Protein AF-A0A2V8NB95-F1 (afdb_monomer)

Radius of gyration: 18.21 Å; Cα contacts (8 Å, |Δi|>4): 54; chains: 1; bounding box: 39×40×44 Å

Secondary structure (DSSP, 8-state):
--HHHHHHHHHHHHHHHHHHHHHH-TTTTSHHHHHHHHHHHHHHHHHHHHHHHHHHTT----HHHHHHHHHHHHHHHHHHTT--HHHHHHHHHHHHHHH-

Solvent-accessible surface area (backbone atoms only — not comparable to full-atom values): 5546 Å² total; per-residue (Å²): 128,62,71,71,57,65,71,47,42,64,60,54,50,50,54,52,49,52,54,52,45,45,74,76,35,80,61,54,78,31,71,69,44,47,51,51,52,50,53,58,49,46,57,54,48,57,52,49,57,56,50,47,58,42,44,74,73,73,42,84,77,62,61,62,60,55,42,52,50,50,20,51,50,46,15,50,51,36,38,72,73,70,42,55,68,68,54,11,53,50,43,16,51,51,50,35,64,74,77,101

Sequence (100 aa):
MSDWIKRFLPFVSLIALCVLIAALEPKFLSPGNLASVARQTAVITIIAMGMTIVMVSGGIDLSVGSMMALAGVTGAFAMASGAPVIVGIVASIAAGAACG

Structure (mmCIF, N/CA/C/O backbone):
data_AF-A0A2V8NB95-F1
#
_entry.id   AF-A0A2V8NB95-F1
#
loop_
_atom_site.group_PDB
_atom_site.id
_atom_site.type_symbol
_atom_site.label_atom_id
_atom_site.label_alt_id
_atom_site.label_comp_id
_atom_site.label_asym_id
_atom_site.label_entity_id
_atom_site.label_seq_id
_atom_site.pdbx_PDB_ins_code
_atom_site.Cartn_x
_atom_site.Cartn_y
_atom_site.Cartn_z
_atom_site.occupancy
_atom_site.B_iso_or_equiv
_atom_site.auth_seq_id
_atom_site.auth_comp_id
_atom_site.auth_asym_id
_atom_site.auth_atom_id
_atom_site.pdbx_PDB_model_num
ATOM 1 N N . MET A 1 1 ? 7.685 -27.942 -17.904 1.00 67.00 1 MET A N 1
ATOM 2 C CA . MET A 1 1 ? 6.556 -26.996 -18.058 1.00 67.00 1 MET A CA 1
ATOM 3 C C . MET A 1 1 ? 6.934 -25.990 -19.130 1.00 67.00 1 MET A C 1
ATOM 5 O O . MET A 1 1 ? 7.990 -25.387 -18.985 1.00 67.00 1 MET A O 1
ATOM 9 N N . SER A 1 2 ? 6.145 -25.882 -20.205 1.00 82.94 2 SER A N 1
ATOM 10 C CA . SER A 1 2 ? 6.386 -24.927 -21.301 1.00 82.94 2 SER A CA 1
ATOM 11 C C . SER A 1 2 ? 6.570 -23.510 -20.739 1.00 82.94 2 SER A C 1
ATOM 13 O O . SER A 1 2 ? 5.807 -23.103 -19.861 1.00 82.94 2 SER A O 1
ATOM 15 N N . ASP A 1 3 ? 7.578 -22.766 -21.202 1.00 81.62 3 ASP A N 1
ATOM 16 C CA . ASP A 1 3 ? 7.880 -21.410 -20.709 1.00 81.62 3 ASP A CA 1
ATOM 17 C C . ASP A 1 3 ? 6.712 -20.434 -20.899 1.00 81.62 3 ASP A C 1
ATOM 19 O O . ASP A 1 3 ? 6.538 -19.496 -20.121 1.00 81.62 3 ASP A O 1
ATOM 23 N N . TRP A 1 4 ? 5.838 -20.722 -21.863 1.00 82.44 4 TRP A N 1
ATOM 24 C CA . TRP A 1 4 ? 4.591 -19.999 -22.072 1.00 82.44 4 TRP A CA 1
ATOM 25 C C . TRP A 1 4 ? 3.652 -20.113 -20.860 1.00 82.44 4 TRP A C 1
ATOM 27 O O . TRP A 1 4 ? 3.115 -19.113 -20.394 1.00 82.44 4 TRP A O 1
ATOM 37 N N . ILE A 1 5 ? 3.538 -21.303 -20.261 1.00 83.44 5 ILE A N 1
ATOM 38 C CA . ILE A 1 5 ? 2.690 -21.553 -19.083 1.00 83.44 5 ILE A CA 1
ATOM 39 C C . ILE A 1 5 ? 3.225 -20.807 -17.854 1.00 83.44 5 ILE A C 1
ATOM 41 O O . ILE A 1 5 ? 2.451 -20.209 -17.111 1.00 83.44 5 ILE A O 1
ATOM 45 N N . LYS A 1 6 ? 4.550 -20.784 -17.656 1.00 86.69 6 LYS A N 1
ATOM 46 C CA . LYS A 1 6 ? 5.180 -20.070 -16.528 1.00 86.69 6 LYS A CA 1
ATOM 47 C C . LYS A 1 6 ? 4.887 -18.567 -16.556 1.00 86.69 6 LYS A C 1
ATOM 49 O O . LYS A 1 6 ? 4.762 -17.953 -15.504 1.00 86.69 6 LYS A O 1
ATOM 54 N N . ARG A 1 7 ? 4.749 -17.984 -17.752 1.00 89.31 7 ARG A N 1
ATOM 55 C CA . ARG A 1 7 ? 4.483 -16.552 -17.940 1.00 89.31 7 ARG A CA 1
ATOM 56 C C . ARG A 1 7 ? 3.051 -16.160 -17.568 1.00 89.31 7 ARG A C 1
ATOM 58 O O . ARG A 1 7 ? 2.839 -15.072 -17.044 1.00 89.31 7 ARG A O 1
ATOM 65 N N . PHE A 1 8 ? 2.086 -17.051 -17.799 1.00 92.12 8 PHE A N 1
ATOM 66 C CA . PHE A 1 8 ? 0.681 -16.834 -17.435 1.00 92.12 8 PHE A CA 1
ATOM 67 C C . PHE A 1 8 ? 0.318 -17.347 -16.038 1.00 92.12 8 PHE A C 1
ATOM 69 O O . PHE A 1 8 ? -0.733 -16.979 -15.516 1.00 92.12 8 PHE A O 1
ATOM 76 N N . LEU A 1 9 ? 1.193 -18.140 -15.411 1.00 93.19 9 LEU A N 1
ATOM 77 C CA . LEU A 1 9 ? 0.985 -18.723 -14.085 1.00 93.19 9 LEU A CA 1
ATOM 78 C C . LEU A 1 9 ? 0.490 -17.710 -13.035 1.00 93.19 9 LEU A C 1
ATOM 80 O O . LEU A 1 9 ? -0.500 -18.028 -12.381 1.00 93.19 9 LEU A O 1
ATOM 84 N N . PRO A 1 10 ? 1.078 -16.498 -12.900 1.00 94.06 10 PRO A N 1
ATOM 85 C CA . PRO A 1 10 ? 0.644 -15.527 -11.893 1.00 94.06 10 PRO A CA 1
ATOM 86 C C . PRO A 1 10 ? -0.800 -15.057 -12.103 1.00 94.06 10 PRO A C 1
ATOM 88 O O . PRO A 1 10 ? -1.570 -14.944 -11.150 1.00 94.06 10 PRO A O 1
ATOM 91 N N . PHE A 1 11 ? -1.191 -14.829 -13.359 1.00 93.50 11 PHE A N 1
ATOM 92 C CA . PHE A 1 11 ? -2.541 -14.389 -13.708 1.00 93.50 11 PHE A CA 1
ATOM 93 C C . PHE A 1 11 ? -3.564 -15.496 -13.467 1.00 93.50 11 PHE A C 1
ATOM 95 O O . PHE A 1 11 ? -4.610 -15.252 -12.871 1.00 93.50 11 PHE A O 1
ATOM 102 N N . VAL A 1 12 ? -3.242 -16.726 -13.877 1.00 94.44 12 VAL A N 1
ATOM 103 C CA . VAL A 1 12 ? -4.110 -17.888 -13.648 1.00 94.44 12 VAL A CA 1
ATOM 104 C C . VAL A 1 12 ? -4.263 -18.149 -12.150 1.00 94.44 12 VAL A C 1
ATOM 106 O O . VAL A 1 12 ? -5.383 -18.354 -11.685 1.00 94.44 12 VAL A O 1
ATOM 109 N N . SER A 1 13 ? -3.175 -18.075 -11.374 1.00 94.44 13 SER A N 1
ATOM 110 C CA . SER A 1 13 ? -3.238 -18.228 -9.917 1.00 94.44 13 SER A CA 1
ATOM 111 C C . SER A 1 13 ? -4.054 -17.128 -9.247 1.00 94.44 13 SER A C 1
ATOM 113 O O . SER A 1 13 ? -4.819 -17.424 -8.335 1.00 94.44 13 SER A O 1
ATOM 115 N N . LEU A 1 14 ? -3.944 -15.879 -9.714 1.00 94.00 14 LEU A N 1
ATOM 116 C CA . LEU A 1 14 ? -4.725 -14.762 -9.184 1.00 94.00 14 LEU A CA 1
ATOM 117 C C . LEU A 1 14 ? -6.221 -14.977 -9.430 1.00 94.00 14 LEU A C 1
ATOM 119 O O . LEU A 1 14 ? -7.014 -14.856 -8.503 1.00 94.00 14 LEU A O 1
ATOM 123 N N . ILE A 1 15 ? -6.607 -15.333 -10.659 1.00 95.69 15 ILE A N 1
ATOM 124 C CA . ILE A 1 15 ? -8.012 -15.588 -11.005 1.00 95.69 15 ILE A CA 1
ATOM 125 C C . ILE A 1 15 ? -8.556 -16.757 -10.180 1.00 95.69 15 ILE A C 1
ATOM 127 O O . ILE A 1 15 ? -9.631 -16.639 -9.595 1.00 95.69 15 ILE A O 1
ATOM 131 N N . ALA A 1 16 ? -7.807 -17.859 -10.084 1.00 96.50 16 ALA A N 1
ATOM 132 C CA . ALA A 1 16 ? -8.202 -19.015 -9.285 1.00 96.50 16 ALA A CA 1
ATOM 133 C C . ALA A 1 16 ? -8.390 -18.651 -7.803 1.00 96.50 16 ALA A C 1
ATOM 135 O O . ALA A 1 16 ? -9.393 -19.032 -7.202 1.00 96.50 16 ALA A O 1
ATOM 136 N N . LEU A 1 17 ? -7.469 -17.866 -7.233 1.00 95.56 17 LEU A N 1
ATOM 137 C CA . LEU A 1 17 ? -7.563 -17.375 -5.860 1.00 95.56 17 LEU A CA 1
ATOM 138 C C . LEU A 1 17 ? -8.793 -16.478 -5.667 1.00 95.56 17 LEU A C 1
ATOM 140 O O . LEU A 1 17 ? -9.538 -16.669 -4.713 1.00 95.56 17 LEU A O 1
ATOM 144 N N . CYS A 1 18 ? -9.046 -15.540 -6.583 1.00 94.31 18 CYS A N 1
ATOM 145 C CA . CYS A 1 18 ? -10.218 -14.669 -6.526 1.00 94.31 18 CYS A CA 1
ATOM 146 C C . CYS A 1 18 ? -11.528 -15.464 -6.565 1.00 94.31 18 CYS A C 1
ATOM 148 O O . CYS A 1 18 ? -12.428 -15.175 -5.783 1.00 94.31 18 CYS A O 1
ATOM 150 N N . VAL A 1 19 ? -11.635 -16.472 -7.438 1.00 96.19 19 VAL A N 1
ATOM 151 C CA . VAL A 1 19 ? -12.823 -17.340 -7.525 1.00 96.19 19 VAL A CA 1
ATOM 152 C C . VAL A 1 19 ? -13.002 -18.144 -6.239 1.00 96.19 19 VAL A C 1
ATOM 154 O O . VAL A 1 19 ? -14.107 -18.203 -5.704 1.00 96.19 19 VAL A O 1
ATOM 157 N N . LEU A 1 20 ? -11.920 -18.724 -5.715 1.00 97.31 20 LEU A N 1
ATOM 158 C CA . LEU A 1 20 ? -11.948 -19.493 -4.475 1.00 97.31 20 LEU A CA 1
ATOM 159 C C . LEU A 1 20 ? -12.403 -18.630 -3.291 1.00 97.31 20 LEU A C 1
ATOM 161 O O . LEU A 1 20 ? -13.311 -19.019 -2.562 1.00 97.31 20 LEU A O 1
ATOM 165 N N . ILE A 1 21 ? -11.809 -17.448 -3.110 1.00 95.25 21 ILE A N 1
ATOM 166 C CA . ILE A 1 21 ? -12.161 -16.554 -2.001 1.00 95.25 21 ILE A CA 1
ATOM 167 C C . ILE A 1 21 ? -13.580 -16.006 -2.180 1.00 95.25 21 ILE A C 1
ATOM 169 O O . ILE A 1 21 ? -14.316 -15.945 -1.204 1.00 95.25 21 ILE A O 1
ATOM 173 N N . ALA A 1 22 ? -14.007 -15.679 -3.403 1.00 94.44 22 ALA A N 1
ATOM 174 C CA . ALA A 1 22 ? -15.385 -15.261 -3.666 1.00 94.44 22 ALA A CA 1
ATOM 175 C C . ALA A 1 22 ? -16.415 -16.347 -3.310 1.00 94.44 22 ALA A C 1
ATOM 177 O O . ALA A 1 22 ? -17.516 -16.018 -2.877 1.00 94.44 22 ALA A O 1
ATOM 178 N N . ALA A 1 23 ? -16.064 -17.627 -3.477 1.00 95.75 23 ALA A N 1
ATOM 179 C CA . ALA A 1 23 ? -16.921 -18.746 -3.094 1.00 95.75 23 ALA A CA 1
ATOM 180 C C . ALA A 1 23 ? -16.946 -18.991 -1.574 1.00 95.75 23 ALA A C 1
ATOM 182 O O . ALA A 1 23 ? -17.972 -19.407 -1.042 1.00 95.75 23 ALA A O 1
ATOM 183 N N . LEU A 1 24 ? -15.829 -18.748 -0.879 1.00 96.62 24 LEU A N 1
ATOM 184 C CA . LEU A 1 24 ? -15.699 -18.979 0.564 1.00 96.62 24 LEU A CA 1
ATOM 185 C C . LEU A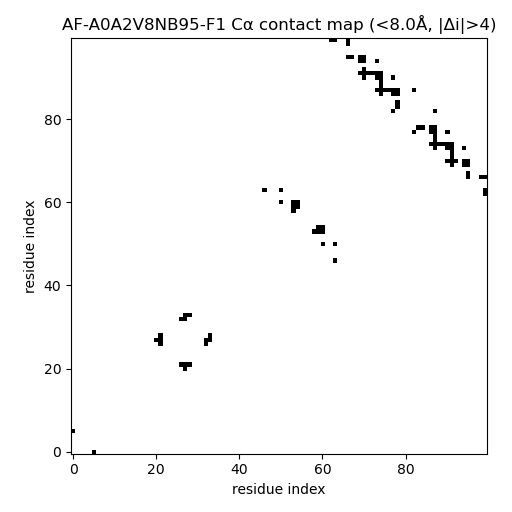 1 24 ? -16.184 -17.796 1.415 1.00 96.62 24 LEU A C 1
ATOM 187 O O . LEU A 1 24 ? -16.719 -18.010 2.499 1.00 96.62 24 LEU A O 1
ATOM 191 N N . GLU A 1 25 ? -16.006 -16.562 0.939 1.00 95.62 25 GLU A N 1
ATOM 192 C CA . GLU A 1 25 ? -16.322 -15.331 1.664 1.00 95.62 25 GLU A CA 1
ATOM 193 C C . GLU A 1 25 ? -17.284 -14.448 0.846 1.00 95.62 25 GLU A C 1
ATOM 195 O O . GLU A 1 25 ? -16.855 -13.721 -0.057 1.00 95.62 25 GLU A O 1
ATOM 200 N N . PRO A 1 26 ? -18.588 -14.432 1.181 1.00 88.06 26 PRO A N 1
ATOM 201 C CA . PRO A 1 26 ? -19.596 -13.660 0.453 1.00 88.06 26 PRO A CA 1
ATOM 202 C C . PRO A 1 26 ? -19.313 -12.152 0.410 1.00 88.06 26 PRO A C 1
ATOM 204 O O . PRO A 1 26 ? -19.742 -11.463 -0.516 1.00 88.06 26 PRO A O 1
ATOM 207 N N . LYS A 1 27 ? -18.587 -11.609 1.400 1.00 93.00 27 LYS A N 1
ATOM 208 C CA . LYS A 1 27 ? -18.240 -10.179 1.449 1.00 93.00 27 LYS A CA 1
ATOM 209 C C . LYS A 1 27 ? -17.033 -9.822 0.587 1.00 93.00 27 LYS A C 1
ATOM 211 O O . LYS A 1 27 ? -16.764 -8.629 0.415 1.00 93.00 27 LYS A O 1
ATOM 216 N N . PHE A 1 28 ? -16.330 -10.801 0.019 1.00 93.00 28 PHE A N 1
ATOM 217 C CA . PHE A 1 28 ? -15.151 -10.561 -0.809 1.00 93.00 28 PHE A CA 1
ATOM 218 C C . PHE A 1 28 ? -15.474 -9.665 -2.009 1.00 93.00 28 PHE A C 1
ATOM 220 O O . PHE A 1 28 ? -14.751 -8.706 -2.275 1.00 93.00 28 PHE A O 1
ATOM 227 N N . LEU A 1 29 ? -16.604 -9.914 -2.679 1.00 92.81 29 LEU A N 1
ATOM 228 C CA . LEU A 1 29 ? -17.051 -9.107 -3.818 1.00 92.81 29 LEU A CA 1
ATOM 229 C C . LEU A 1 29 ? -17.913 -7.895 -3.424 1.00 92.81 29 LEU A C 1
ATOM 231 O O . LEU A 1 29 ? -18.531 -7.261 -4.280 1.00 92.81 29 LEU A O 1
ATOM 235 N N . SER A 1 30 ? -17.974 -7.545 -2.136 1.00 95.69 30 SER A N 1
ATOM 236 C CA . SER A 1 30 ? -18.719 -6.362 -1.706 1.00 95.69 30 SER A CA 1
ATOM 237 C C . SER A 1 30 ? -18.058 -5.074 -2.225 1.00 95.69 30 SER A C 1
ATOM 239 O O . SER A 1 30 ? -16.827 -4.976 -2.217 1.00 95.69 30 SER A O 1
ATOM 241 N N . PRO A 1 31 ? -18.834 -4.036 -2.600 1.00 93.88 31 PRO A N 1
ATOM 242 C CA . PRO A 1 31 ? -18.274 -2.759 -3.051 1.00 93.88 31 PRO A CA 1
ATOM 243 C C . PRO A 1 31 ? -17.298 -2.141 -2.042 1.00 93.88 31 PRO A C 1
ATOM 245 O O . PRO A 1 31 ? -16.305 -1.534 -2.432 1.00 93.88 31 PRO A O 1
ATOM 248 N N . GLY A 1 32 ? -17.547 -2.334 -0.741 1.00 95.69 32 GLY A N 1
ATOM 249 C CA . GLY A 1 32 ? -16.655 -1.883 0.326 1.00 95.69 32 GLY A CA 1
ATOM 250 C C . GLY A 1 32 ? -15.297 -2.584 0.298 1.00 95.69 32 GLY A C 1
ATOM 251 O O . GLY A 1 32 ? -14.269 -1.912 0.390 1.00 95.69 32 GLY A O 1
ATOM 252 N N . ASN A 1 33 ? -15.278 -3.910 0.122 1.00 94.62 33 ASN A N 1
ATOM 253 C CA . ASN A 1 33 ? -14.032 -4.664 0.013 1.00 94.62 33 ASN A CA 1
ATOM 254 C C . ASN A 1 33 ? -13.288 -4.336 -1.287 1.00 94.62 33 ASN A C 1
ATOM 256 O O . ASN A 1 33 ? -12.102 -4.022 -1.233 1.00 94.62 33 ASN A O 1
ATOM 260 N N . LEU A 1 34 ? -13.983 -4.301 -2.433 1.00 94.25 34 LEU A N 1
ATOM 261 C CA . LEU A 1 34 ? -13.372 -3.903 -3.707 1.00 94.25 34 LEU A CA 1
ATOM 262 C C . LEU A 1 34 ? -12.762 -2.503 -3.629 1.00 94.25 34 LEU A C 1
ATOM 264 O O . LEU A 1 34 ? -11.640 -2.302 -4.083 1.00 94.25 34 LEU A O 1
ATOM 268 N N . ALA A 1 35 ? -13.466 -1.539 -3.032 1.00 96.19 35 ALA A N 1
ATOM 269 C CA . ALA A 1 35 ? -12.952 -0.185 -2.876 1.00 96.19 35 ALA A CA 1
ATOM 270 C C . ALA A 1 35 ? -11.732 -0.137 -1.942 1.00 96.19 35 ALA A C 1
ATOM 272 O O . ALA A 1 35 ? -10.798 0.621 -2.197 1.00 96.19 35 ALA A O 1
ATOM 273 N N . SER A 1 36 ? -11.710 -0.940 -0.874 1.00 94.56 36 SER A N 1
ATOM 274 C CA . SER A 1 36 ? -10.548 -1.049 0.017 1.00 94.56 36 SER A CA 1
ATOM 275 C C . SER A 1 36 ? -9.337 -1.655 -0.687 1.00 94.56 36 SER A C 1
ATOM 277 O O . SER A 1 36 ? -8.257 -1.073 -0.617 1.00 94.56 36 SER A O 1
ATOM 279 N N . VAL A 1 37 ? -9.526 -2.752 -1.427 1.00 94.25 37 VAL A N 1
ATOM 280 C CA . VAL A 1 37 ? -8.472 -3.371 -2.243 1.00 94.25 37 VAL A CA 1
ATOM 281 C C . VAL A 1 37 ? -7.968 -2.381 -3.291 1.00 94.25 37 VAL A C 1
ATOM 283 O O . VAL A 1 37 ? -6.770 -2.139 -3.368 1.00 94.25 37 VAL A O 1
ATOM 286 N N . ALA A 1 38 ? -8.866 -1.728 -4.033 1.00 93.94 38 ALA A N 1
ATOM 287 C CA . ALA A 1 38 ? -8.498 -0.743 -5.046 1.00 93.94 38 ALA A CA 1
ATOM 288 C C . ALA A 1 38 ? -7.696 0.427 -4.459 1.00 93.94 38 ALA A C 1
ATOM 290 O O . ALA A 1 38 ? -6.687 0.817 -5.038 1.00 93.94 38 ALA A O 1
ATOM 291 N N . ARG A 1 39 ? -8.089 0.961 -3.291 1.00 94.62 39 ARG A N 1
ATOM 292 C CA . ARG A 1 39 ? -7.317 2.007 -2.596 1.00 94.62 39 ARG A CA 1
ATOM 293 C C . ARG A 1 39 ? -5.930 1.515 -2.187 1.00 94.62 39 ARG A C 1
ATOM 295 O O . ARG A 1 39 ? -4.956 2.230 -2.396 1.00 94.62 39 ARG A O 1
ATOM 302 N N . GLN A 1 40 ? -5.828 0.306 -1.637 1.00 91.12 40 GLN A N 1
ATOM 303 C CA . GLN A 1 40 ? -4.546 -0.262 -1.218 1.00 91.12 40 GLN A CA 1
ATOM 304 C C . GLN A 1 40 ? -3.618 -0.510 -2.418 1.00 91.12 40 GLN A C 1
ATOM 306 O O . GLN A 1 40 ? -2.437 -0.168 -2.373 1.00 91.12 40 GLN A O 1
ATOM 311 N N . THR A 1 41 ? -4.161 -1.024 -3.523 1.00 93.12 41 THR A N 1
ATOM 312 C CA . THR A 1 41 ? -3.426 -1.212 -4.778 1.00 93.12 41 THR A CA 1
ATOM 313 C C . THR A 1 41 ? -3.043 0.118 -5.423 1.00 93.12 41 THR A C 1
ATOM 315 O O . THR A 1 41 ? -1.942 0.224 -5.961 1.00 93.12 41 THR A O 1
ATOM 318 N N . ALA A 1 42 ? -3.892 1.148 -5.352 1.00 94.38 42 ALA A N 1
ATOM 319 C CA . ALA A 1 42 ? -3.602 2.465 -5.918 1.00 94.38 42 ALA A CA 1
ATOM 320 C C . ALA A 1 42 ? -2.331 3.076 -5.314 1.00 94.38 42 ALA A C 1
ATOM 322 O O . ALA A 1 42 ? -1.487 3.563 -6.062 1.00 94.38 42 ALA A O 1
ATOM 323 N N . VAL A 1 43 ? -2.145 2.973 -3.992 1.00 90.12 43 VAL A N 1
ATOM 324 C CA . VAL A 1 43 ? -0.932 3.458 -3.310 1.00 90.12 43 VAL A CA 1
ATOM 325 C C . VAL A 1 43 ? 0.323 2.792 -3.883 1.00 90.12 43 VAL A C 1
ATOM 327 O O . VAL A 1 43 ? 1.240 3.482 -4.318 1.00 90.12 43 VAL A O 1
ATOM 330 N N . ILE A 1 44 ? 0.344 1.457 -3.961 1.00 90.50 44 ILE A N 1
ATOM 331 C CA . ILE A 1 44 ? 1.493 0.705 -4.496 1.00 90.50 44 ILE A CA 1
ATOM 332 C C . ILE A 1 44 ? 1.706 1.006 -5.986 1.00 90.50 44 ILE A C 1
ATOM 334 O O . ILE A 1 44 ? 2.842 1.106 -6.440 1.00 90.50 44 ILE A O 1
ATOM 338 N N . THR A 1 45 ? 0.629 1.190 -6.751 1.00 91.38 45 THR A N 1
ATOM 339 C CA . THR A 1 45 ? 0.702 1.475 -8.192 1.00 91.38 45 THR A CA 1
ATOM 340 C C . THR A 1 45 ? 1.318 2.847 -8.457 1.00 91.38 45 THR A C 1
ATOM 342 O O . THR A 1 45 ? 2.197 2.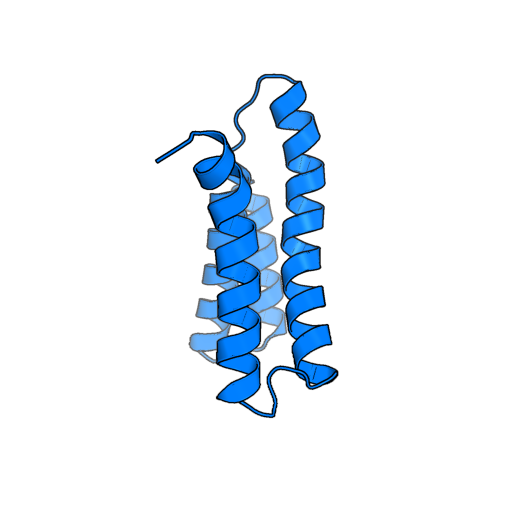954 -9.306 1.00 91.38 45 THR A O 1
ATOM 345 N N . ILE A 1 46 ? 0.923 3.881 -7.706 1.00 92.44 46 ILE A N 1
ATOM 346 C CA . ILE A 1 46 ? 1.508 5.229 -7.814 1.00 92.44 46 ILE A CA 1
ATOM 347 C C . ILE A 1 46 ? 3.015 5.178 -7.535 1.00 92.44 46 ILE A C 1
ATOM 349 O O . ILE A 1 46 ? 3.809 5.730 -8.296 1.00 92.44 46 ILE A O 1
ATOM 353 N N . ILE A 1 47 ? 3.415 4.456 -6.485 1.00 89.50 47 ILE A N 1
ATOM 354 C CA . ILE A 1 47 ? 4.825 4.250 -6.141 1.00 89.50 47 ILE A CA 1
ATOM 355 C C . ILE A 1 47 ? 5.558 3.516 -7.277 1.00 89.50 47 ILE A C 1
ATOM 357 O O . ILE A 1 47 ? 6.621 3.951 -7.71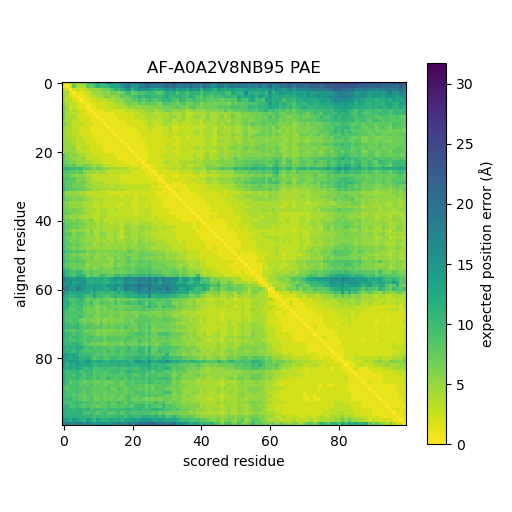8 1.00 89.50 47 ILE A O 1
ATOM 361 N N . ALA A 1 48 ? 4.975 2.437 -7.807 1.00 89.69 48 ALA A N 1
ATOM 362 C CA . ALA A 1 48 ? 5.549 1.661 -8.905 1.00 89.69 48 ALA A CA 1
ATOM 363 C C . ALA A 1 48 ? 5.720 2.473 -10.198 1.00 89.69 48 ALA A C 1
ATOM 365 O O . ALA A 1 48 ? 6.709 2.287 -10.911 1.00 89.69 48 ALA A O 1
ATOM 366 N N . MET A 1 49 ? 4.810 3.407 -10.491 1.00 91.88 49 MET A N 1
ATOM 367 C CA . MET A 1 49 ? 4.963 4.330 -11.619 1.00 91.88 49 MET A CA 1
ATOM 368 C C . MET A 1 49 ? 6.204 5.218 -11.453 1.00 91.88 49 MET A C 1
ATOM 370 O O . MET A 1 49 ? 6.967 5.365 -12.405 1.00 91.88 49 MET A O 1
ATOM 374 N N . GLY A 1 50 ? 6.461 5.735 -10.246 1.00 89.06 50 GLY A N 1
ATOM 375 C CA . GLY A 1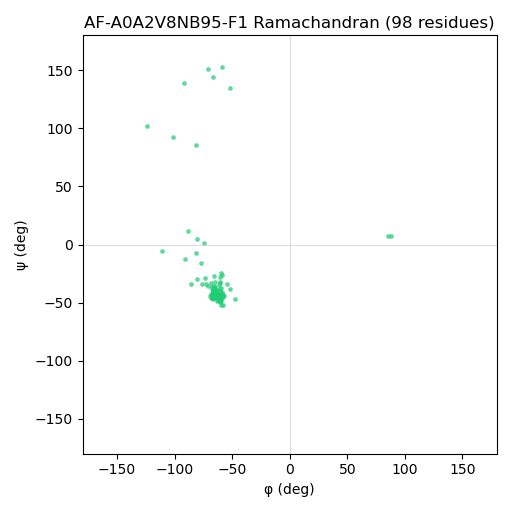 50 ? 7.698 6.462 -9.933 1.00 89.06 50 GLY A CA 1
ATOM 376 C C . GLY A 1 50 ? 8.948 5.589 -10.085 1.00 89.06 50 GLY A C 1
ATOM 377 O O . GLY A 1 50 ? 9.885 5.963 -10.790 1.00 89.06 50 GLY A O 1
ATOM 378 N N . MET A 1 51 ? 8.926 4.375 -9.520 1.00 90.38 51 MET A N 1
ATOM 379 C CA . MET A 1 51 ? 10.036 3.413 -9.633 1.00 90.38 51 MET A CA 1
ATOM 380 C C . MET A 1 51 ? 10.331 3.009 -11.084 1.00 90.38 51 MET A C 1
ATOM 382 O O . MET A 1 51 ? 11.471 2.695 -11.417 1.00 90.38 51 MET A O 1
ATOM 386 N N . THR A 1 52 ? 9.337 3.051 -11.976 1.00 91.12 52 THR A N 1
ATOM 387 C CA . THR A 1 52 ? 9.528 2.738 -13.401 1.00 91.12 52 THR A CA 1
ATOM 388 C C . THR A 1 52 ? 10.527 3.693 -14.059 1.00 91.12 52 THR A C 1
ATOM 390 O O . THR A 1 52 ? 11.383 3.245 -14.817 1.00 91.12 52 THR A O 1
ATOM 393 N N . ILE A 1 53 ? 10.485 4.988 -13.730 1.00 89.88 53 ILE A N 1
ATOM 394 C CA . ILE A 1 53 ? 11.430 5.986 -14.264 1.00 89.88 53 ILE A CA 1
ATOM 395 C C . ILE A 1 53 ? 12.859 5.686 -13.783 1.00 89.88 53 ILE A C 1
ATOM 397 O O . ILE A 1 53 ? 13.814 5.781 -14.559 1.00 89.88 53 ILE A O 1
ATOM 401 N N . VAL A 1 54 ? 13.003 5.256 -12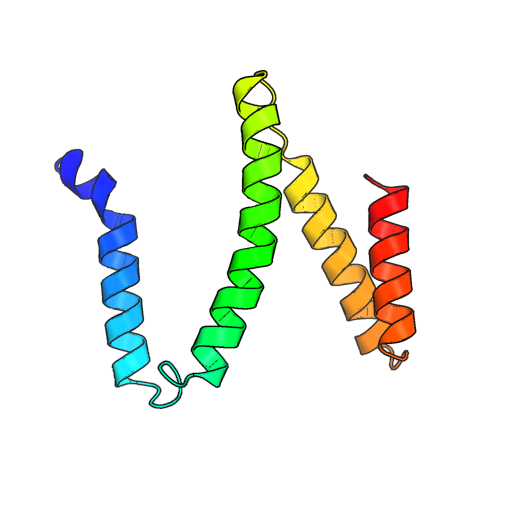.527 1.00 89.00 54 VAL A N 1
ATOM 402 C CA . VAL A 1 54 ? 14.303 4.900 -11.942 1.00 89.00 54 VAL A CA 1
ATOM 403 C C . VAL A 1 54 ? 14.872 3.633 -12.585 1.00 89.00 54 VAL A C 1
ATOM 405 O O . VAL A 1 54 ? 16.041 3.616 -12.972 1.00 89.00 54 VAL A O 1
ATOM 408 N N . MET A 1 55 ? 14.027 2.618 -12.805 1.00 90.50 55 MET A N 1
ATOM 409 C CA . MET A 1 55 ? 14.405 1.388 -13.513 1.00 90.50 55 MET A CA 1
ATOM 410 C C . MET A 1 55 ? 14.860 1.652 -14.947 1.00 90.50 55 MET A C 1
ATOM 412 O O . MET A 1 55 ? 15.873 1.106 -15.379 1.00 90.50 55 MET A O 1
ATOM 416 N N . VAL A 1 56 ? 14.157 2.518 -15.682 1.00 91.50 56 VAL A N 1
ATOM 417 C CA . VAL A 1 56 ? 14.551 2.897 -17.050 1.00 91.50 56 VAL A CA 1
ATOM 418 C C . VAL A 1 56 ? 15.889 3.643 -17.062 1.00 91.50 56 VAL A C 1
ATOM 420 O O . VAL A 1 56 ? 16.674 3.475 -17.991 1.00 91.50 56 VAL A O 1
ATOM 423 N N . SER A 1 57 ? 16.188 4.403 -16.007 1.00 88.69 57 SER A N 1
ATOM 424 C CA . SER A 1 57 ? 17.471 5.099 -15.831 1.00 88.69 57 SER A CA 1
ATOM 425 C C . SER A 1 57 ? 18.633 4.162 -15.449 1.00 88.69 57 SER A C 1
ATOM 427 O O . SER A 1 57 ? 19.753 4.627 -15.251 1.00 88.69 57 SER A O 1
ATOM 429 N N . GLY A 1 58 ? 18.389 2.849 -15.349 1.00 86.00 58 GLY A N 1
ATOM 430 C CA . GLY A 1 58 ? 19.386 1.834 -14.994 1.00 86.00 58 GLY A CA 1
ATOM 431 C C . GLY A 1 58 ? 19.587 1.638 -13.488 1.00 86.00 58 GLY A C 1
ATOM 432 O O . GLY A 1 58 ? 20.483 0.897 -13.088 1.00 86.00 58 GLY A O 1
ATOM 433 N N . GLY A 1 59 ? 18.766 2.276 -12.647 1.00 83.62 59 GLY A N 1
ATOM 434 C CA . GLY A 1 59 ? 18.783 2.091 -11.197 1.00 83.62 59 GLY A CA 1
ATOM 435 C C . GLY A 1 59 ? 17.811 1.001 -10.747 1.00 83.62 59 GLY A C 1
ATOM 436 O O . GLY A 1 59 ? 16.684 0.930 -11.224 1.00 83.62 59 GLY A O 1
ATOM 437 N N . ILE A 1 60 ? 18.209 0.164 -9.788 1.00 80.12 60 ILE A N 1
ATOM 438 C CA . ILE A 1 60 ? 17.286 -0.745 -9.092 1.00 80.12 60 ILE A CA 1
ATOM 439 C C . ILE A 1 60 ? 16.975 -0.108 -7.739 1.00 80.12 60 ILE A C 1
ATOM 441 O O . ILE A 1 60 ? 17.727 -0.273 -6.779 1.00 80.12 60 ILE A O 1
ATOM 445 N N . ASP A 1 61 ? 15.894 0.667 -7.675 1.00 81.94 61 ASP A N 1
ATOM 446 C CA . ASP A 1 61 ? 15.508 1.357 -6.445 1.00 81.94 61 ASP A CA 1
ATOM 447 C C . ASP A 1 61 ? 14.743 0.430 -5.495 1.00 81.94 61 ASP A C 1
ATOM 449 O O . ASP A 1 61 ? 13.515 0.356 -5.485 1.00 81.94 61 ASP A O 1
ATOM 453 N N . LEU A 1 62 ? 15.510 -0.313 -4.698 1.00 80.56 62 LEU A N 1
ATOM 454 C CA . LEU A 1 62 ? 14.993 -1.150 -3.613 1.00 80.56 62 LEU A CA 1
ATOM 455 C C . LEU A 1 62 ? 14.618 -0.330 -2.366 1.00 80.56 62 LEU A C 1
ATOM 457 O O . LEU A 1 62 ? 13.903 -0.840 -1.501 1.00 80.56 62 LEU A O 1
ATOM 461 N N . SER A 1 63 ? 15.082 0.923 -2.266 1.00 86.38 63 SER A N 1
ATOM 462 C CA . SER A 1 63 ? 14.929 1.753 -1.065 1.00 86.38 63 SER A CA 1
ATOM 463 C C . SER A 1 63 ? 13.471 2.154 -0.823 1.00 86.38 63 SER A C 1
ATOM 465 O O . SER A 1 63 ? 13.008 2.169 0.318 1.00 86.38 63 SER A O 1
ATOM 467 N N . VAL A 1 64 ? 12.701 2.354 -1.895 1.00 86.50 64 VAL A N 1
ATOM 468 C CA . VAL A 1 64 ? 11.283 2.740 -1.846 1.00 86.50 64 VAL A CA 1
ATOM 469 C C . VAL A 1 64 ? 10.425 1.708 -1.102 1.00 86.50 64 VAL A C 1
ATOM 471 O O . VAL A 1 64 ? 9.536 2.073 -0.329 1.00 86.50 64 VAL A O 1
ATOM 474 N N . GLY A 1 65 ? 10.724 0.415 -1.265 1.00 86.81 65 GLY A N 1
ATOM 475 C CA . GLY A 1 65 ? 10.040 -0.658 -0.541 1.00 86.81 65 GLY A CA 1
ATOM 476 C C . GLY A 1 65 ? 10.334 -0.635 0.961 1.00 86.81 65 GLY A C 1
ATOM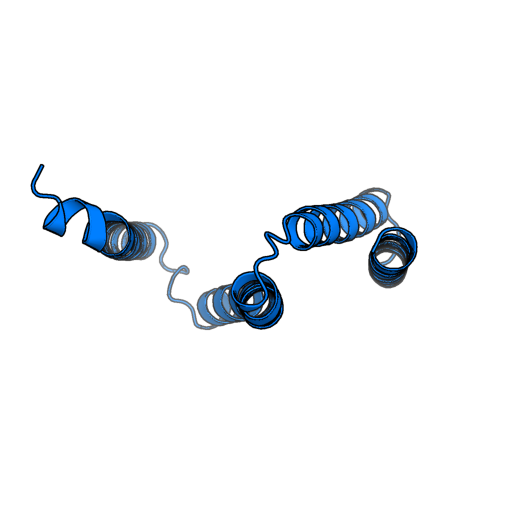 477 O O . GLY A 1 65 ? 9.412 -0.707 1.776 1.00 86.81 65 GLY A O 1
ATOM 478 N N . SER A 1 66 ? 11.608 -0.479 1.342 1.00 89.00 66 SER A N 1
ATOM 479 C CA . SER A 1 66 ? 12.006 -0.366 2.753 1.00 89.00 66 SER A CA 1
ATOM 480 C C . SER A 1 66 ? 11.473 0.903 3.417 1.00 89.00 66 SER A C 1
ATOM 482 O O . SER A 1 66 ? 11.058 0.853 4.572 1.00 89.00 66 SER A O 1
ATOM 484 N N . MET A 1 67 ? 11.409 2.015 2.682 1.00 90.62 67 MET A N 1
ATOM 485 C CA . MET A 1 67 ? 10.870 3.284 3.170 1.00 90.62 67 MET A CA 1
ATOM 486 C C . MET A 1 67 ? 9.364 3.209 3.413 1.00 90.62 67 MET A C 1
ATOM 488 O O . MET A 1 67 ? 8.886 3.641 4.462 1.00 90.62 67 MET A O 1
ATOM 492 N N . MET A 1 68 ? 8.617 2.588 2.494 1.00 90.50 68 MET A N 1
ATOM 493 C CA . MET A 1 68 ? 7.191 2.315 2.685 1.00 90.50 68 MET A CA 1
ATOM 494 C C . MET A 1 68 ? 6.951 1.439 3.923 1.00 90.50 68 MET A C 1
ATOM 496 O O . MET A 1 68 ? 6.055 1.728 4.719 1.00 90.50 68 MET A O 1
ATOM 500 N N . ALA A 1 69 ? 7.759 0.389 4.109 1.00 91.94 69 ALA A N 1
ATOM 501 C CA . ALA A 1 69 ? 7.657 -0.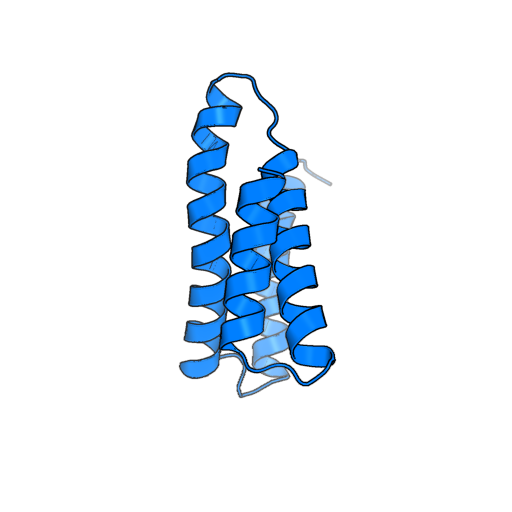486 5.272 1.00 91.94 69 ALA A CA 1
ATOM 502 C C . ALA A 1 69 ? 7.975 0.260 6.579 1.00 91.94 69 ALA A C 1
ATOM 504 O O . ALA A 1 69 ? 7.213 0.149 7.539 1.00 91.94 69 ALA A O 1
ATOM 505 N N . LEU A 1 70 ? 9.048 1.059 6.605 1.00 93.88 70 LEU A N 1
ATOM 506 C CA . LEU A 1 70 ? 9.438 1.855 7.769 1.00 93.88 70 LEU A CA 1
ATOM 507 C C . LEU A 1 70 ? 8.334 2.841 8.162 1.00 93.88 70 LEU A C 1
ATOM 509 O O . LEU A 1 70 ? 7.897 2.832 9.310 1.00 93.88 70 LEU A O 1
ATOM 513 N N . ALA A 1 71 ? 7.837 3.637 7.212 1.00 93.19 71 ALA A N 1
ATOM 514 C CA . ALA A 1 71 ? 6.775 4.609 7.460 1.00 93.19 71 ALA A CA 1
ATOM 515 C C . ALA A 1 71 ? 5.475 3.940 7.945 1.00 93.19 71 ALA A C 1
ATOM 517 O O . ALA A 1 71 ? 4.789 4.465 8.825 1.00 93.19 71 ALA A O 1
ATOM 518 N N . GLY A 1 72 ? 5.134 2.767 7.403 1.00 92.88 72 GLY A N 1
ATOM 519 C CA . GLY A 1 72 ? 3.971 1.995 7.841 1.00 92.88 72 GLY A CA 1
ATOM 520 C C . GLY A 1 72 ? 4.118 1.457 9.266 1.00 92.88 72 GLY A C 1
ATOM 521 O O . GLY A 1 72 ? 3.206 1.608 10.079 1.00 92.88 72 GLY A O 1
ATOM 522 N N . VAL A 1 73 ? 5.273 0.865 9.588 1.00 95.19 73 VAL A N 1
ATOM 523 C CA . VAL A 1 73 ? 5.537 0.283 10.912 1.00 95.19 73 VAL A CA 1
ATOM 524 C C . VAL A 1 73 ? 5.605 1.360 11.989 1.00 95.19 73 VAL A C 1
ATOM 526 O O . VAL A 1 73 ? 5.030 1.161 13.055 1.00 95.19 73 VAL A O 1
ATOM 529 N N . THR A 1 74 ? 6.234 2.510 11.735 1.00 95.44 74 THR A N 1
ATOM 530 C CA . THR A 1 74 ? 6.319 3.592 12.732 1.00 95.44 74 THR A CA 1
ATOM 531 C C . THR A 1 74 ? 4.944 4.155 13.087 1.00 95.44 74 THR A C 1
ATOM 533 O O . THR A 1 74 ? 4.633 4.310 14.270 1.00 95.44 74 THR A O 1
ATOM 536 N N . GLY A 1 75 ? 4.081 4.385 12.094 1.00 95.19 75 GLY A N 1
ATOM 537 C CA . GLY A 1 75 ? 2.703 4.826 12.327 1.00 95.19 75 GLY A CA 1
ATOM 538 C C . GLY A 1 75 ? 1.853 3.769 13.028 1.00 95.19 75 GLY A C 1
ATOM 539 O O . GLY A 1 75 ? 1.121 4.083 13.969 1.00 95.19 75 GLY A O 1
ATOM 540 N N . ALA A 1 76 ? 1.980 2.502 12.619 1.00 95.00 76 ALA A N 1
ATOM 541 C CA . ALA A 1 76 ? 1.282 1.390 13.258 1.00 95.00 76 ALA A CA 1
ATOM 542 C C . ALA A 1 76 ? 1.701 1.225 14.725 1.00 95.00 76 ALA A C 1
ATOM 544 O O . ALA A 1 76 ? 0.843 1.042 15.584 1.00 95.00 76 ALA A O 1
ATOM 545 N N . PHE A 1 77 ? 2.996 1.342 15.025 1.00 96.56 77 PHE A N 1
ATOM 546 C CA . PHE A 1 77 ? 3.519 1.228 16.384 1.00 96.56 77 PHE A CA 1
ATOM 547 C C . PHE A 1 77 ? 3.047 2.383 17.277 1.00 96.56 77 PHE A C 1
ATOM 549 O O . PHE A 1 77 ? 2.666 2.155 18.423 1.00 96.56 77 PHE A O 1
ATOM 556 N N . ALA A 1 78 ? 2.996 3.608 16.742 1.00 95.00 78 ALA A N 1
ATOM 557 C CA . ALA A 1 78 ? 2.445 4.762 17.450 1.00 95.00 78 ALA A CA 1
ATOM 558 C C . ALA A 1 78 ? 0.954 4.580 17.785 1.00 95.00 78 ALA A C 1
ATOM 560 O O . ALA A 1 78 ? 0.524 4.873 18.895 1.00 95.00 78 ALA A O 1
ATOM 561 N N . MET A 1 79 ? 0.152 4.051 16.859 1.00 95.50 79 MET A N 1
ATOM 562 C CA . MET A 1 79 ? -1.257 3.758 17.154 1.00 95.50 79 MET A CA 1
ATOM 563 C C . MET A 1 79 ? -1.412 2.573 18.115 1.00 95.50 79 MET A C 1
ATOM 565 O O . MET A 1 79 ? -2.282 2.594 18.983 1.00 95.50 79 MET A O 1
ATOM 569 N N . ALA A 1 80 ? -0.552 1.556 18.008 1.00 95.56 80 ALA A N 1
ATOM 570 C CA . ALA A 1 80 ? -0.560 0.395 18.896 1.00 95.56 80 ALA A CA 1
ATOM 571 C C . ALA A 1 80 ? -0.207 0.753 20.350 1.00 95.56 80 ALA A C 1
ATOM 573 O O . ALA A 1 80 ? -0.684 0.091 21.268 1.00 95.56 80 ALA A O 1
ATOM 574 N N . SER A 1 81 ? 0.571 1.817 20.579 1.00 93.69 81 SER A N 1
ATOM 575 C CA . SER A 1 81 ? 0.853 2.347 21.921 1.00 93.69 81 SER A CA 1
ATOM 576 C C . SER A 1 81 ? -0.267 3.230 22.492 1.00 93.69 81 SER A C 1
ATOM 578 O O . SER A 1 81 ? -0.117 3.789 23.577 1.00 93.69 81 SER A O 1
ATOM 580 N N . GLY A 1 82 ? -1.400 3.344 21.790 1.00 93.00 82 GLY A N 1
ATOM 581 C CA . GLY A 1 82 ? -2.563 4.125 22.211 1.00 93.00 82 GLY A CA 1
ATOM 582 C C . GLY A 1 82 ? -2.526 5.590 21.774 1.00 93.00 82 GLY A C 1
ATOM 583 O O . GLY A 1 82 ? -3.390 6.364 22.190 1.00 93.00 82 GLY A O 1
ATOM 584 N N . ALA A 1 83 ? -1.559 5.997 20.943 1.00 94.44 83 ALA A N 1
ATOM 585 C CA . ALA A 1 83 ? -1.525 7.361 20.433 1.00 94.44 83 ALA A CA 1
ATOM 586 C C . ALA A 1 83 ? -2.659 7.614 19.415 1.00 94.44 83 ALA A C 1
ATOM 588 O O . ALA A 1 83 ? -3.070 6.703 18.688 1.00 94.44 83 ALA A O 1
ATOM 589 N N . PRO A 1 84 ? -3.153 8.862 19.304 1.00 95.94 84 PRO A N 1
ATOM 590 C CA . PRO A 1 84 ? -4.139 9.232 18.295 1.00 95.94 84 PRO A CA 1
ATOM 591 C C . PRO A 1 84 ? -3.644 8.975 16.867 1.00 95.94 84 PRO A C 1
ATOM 593 O O . PRO A 1 84 ? -2.456 9.111 16.576 1.00 95.94 84 PRO A O 1
ATOM 596 N N . VAL A 1 85 ? -4.575 8.737 15.937 1.00 95.56 85 VAL A N 1
ATOM 597 C CA . VAL A 1 85 ? -4.278 8.526 14.503 1.00 95.56 85 VAL A CA 1
ATOM 598 C C . VAL A 1 85 ? -3.410 9.647 13.921 1.00 95.56 85 VAL A C 1
ATOM 600 O O . VAL A 1 85 ? -2.498 9.380 13.145 1.00 95.56 85 VAL A O 1
ATOM 603 N N . ILE A 1 86 ? -3.641 10.897 14.338 1.00 96.56 86 ILE A N 1
ATOM 604 C CA . ILE A 1 86 ? -2.846 12.058 13.906 1.00 96.56 86 ILE A CA 1
ATOM 605 C C . ILE A 1 86 ? -1.366 11.880 14.263 1.00 96.56 86 ILE A C 1
ATOM 607 O O . ILE A 1 86 ? -0.502 12.176 13.443 1.00 96.56 86 ILE A O 1
ATOM 611 N N . VAL A 1 87 ? -1.063 11.352 15.452 1.00 95.12 87 VAL A N 1
ATOM 612 C CA . VAL A 1 87 ? 0.317 11.091 15.882 1.00 95.12 87 VAL A CA 1
ATOM 613 C C . VAL A 1 87 ? 0.939 9.986 15.033 1.00 95.12 87 VAL A C 1
ATOM 615 O O . VAL A 1 87 ? 2.086 10.123 14.618 1.00 95.12 87 VAL A O 1
ATOM 618 N N . GLY A 1 88 ? 0.174 8.941 14.703 1.00 95.62 88 GLY A N 1
ATOM 619 C CA . GLY A 1 88 ? 0.609 7.899 13.770 1.00 95.62 88 GLY A CA 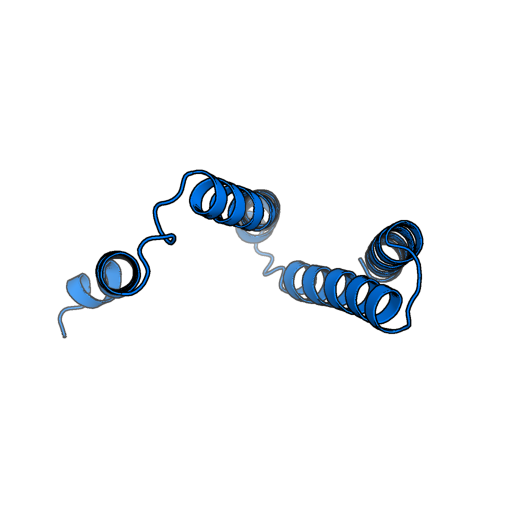1
ATOM 620 C C . GLY A 1 88 ? 0.954 8.455 12.387 1.00 95.62 88 GLY A C 1
ATOM 621 O O . GLY A 1 88 ? 2.027 8.169 11.869 1.00 95.62 88 GLY A O 1
ATOM 622 N N . ILE A 1 89 ? 0.098 9.318 11.828 1.00 95.31 89 ILE A N 1
ATOM 623 C CA . ILE A 1 89 ? 0.341 9.984 10.538 1.00 95.31 89 ILE A CA 1
ATOM 624 C C . ILE A 1 89 ? 1.619 10.828 10.593 1.00 95.31 89 ILE A C 1
ATOM 626 O O . ILE A 1 89 ? 2.473 10.707 9.717 1.00 95.31 89 ILE A O 1
ATOM 630 N N . VAL A 1 90 ? 1.775 11.661 11.625 1.00 96.50 90 VAL A N 1
ATOM 631 C CA . VAL A 1 90 ? 2.958 12.520 11.779 1.00 96.50 90 VAL A CA 1
ATOM 632 C C . VAL A 1 90 ? 4.229 11.681 11.926 1.00 96.50 90 VAL A C 1
ATOM 634 O O . VAL A 1 90 ? 5.226 11.983 11.277 1.00 96.50 90 VAL A O 1
ATOM 637 N N . ALA A 1 91 ? 4.193 10.600 12.709 1.00 94.94 91 ALA A N 1
ATOM 638 C CA . ALA A 1 91 ? 5.325 9.691 12.880 1.00 94.94 91 ALA A CA 1
ATOM 639 C C . ALA A 1 91 ? 5.712 8.981 11.570 1.00 94.94 91 ALA A C 1
ATOM 641 O O . ALA A 1 91 ? 6.898 8.897 11.248 1.00 94.94 91 ALA A O 1
ATOM 642 N N . SER A 1 92 ? 4.731 8.519 10.787 1.00 94.56 92 SER A N 1
ATOM 643 C CA . SER A 1 92 ? 4.957 7.930 9.461 1.00 94.56 92 SER A CA 1
ATOM 644 C C . SER A 1 92 ? 5.610 8.917 8.496 1.00 94.56 92 SER A C 1
ATOM 646 O O . SER A 1 92 ? 6.584 8.568 7.831 1.00 94.56 92 SER A O 1
ATOM 648 N N . ILE A 1 93 ? 5.102 10.155 8.435 1.00 94.88 93 ILE A N 1
ATOM 649 C CA . ILE A 1 93 ? 5.646 11.208 7.565 1.00 94.88 93 ILE A CA 1
ATOM 650 C C . ILE A 1 93 ? 7.068 11.579 7.998 1.00 94.88 93 ILE A C 1
ATOM 652 O O . ILE A 1 93 ? 7.955 11.665 7.155 1.00 94.88 93 ILE A O 1
ATOM 656 N N . ALA A 1 94 ? 7.302 11.757 9.301 1.00 95.31 94 ALA A N 1
ATOM 657 C CA . ALA A 1 94 ? 8.613 12.115 9.834 1.00 95.31 94 ALA A CA 1
ATOM 658 C C . ALA A 1 94 ? 9.664 11.027 9.566 1.00 95.31 94 ALA A C 1
ATOM 660 O O . ALA A 1 94 ? 10.766 11.343 9.127 1.00 95.31 94 ALA A O 1
ATOM 661 N N . ALA A 1 95 ? 9.320 9.752 9.774 1.00 94.62 95 ALA A N 1
ATOM 662 C CA . ALA A 1 95 ? 10.212 8.633 9.469 1.00 94.62 95 ALA A CA 1
ATOM 663 C C . ALA A 1 95 ? 10.514 8.538 7.965 1.00 94.62 95 ALA A C 1
ATOM 665 O O . ALA A 1 95 ? 11.663 8.344 7.575 1.00 94.62 95 ALA A O 1
ATOM 666 N N . GLY A 1 96 ? 9.490 8.729 7.126 1.00 91.81 96 GLY A N 1
ATOM 667 C CA . GLY A 1 96 ? 9.637 8.777 5.674 1.00 91.81 96 GLY A CA 1
ATOM 668 C C . GLY A 1 96 ? 10.560 9.904 5.203 1.00 91.81 96 GLY A C 1
ATOM 669 O O . GLY A 1 96 ? 11.431 9.674 4.377 1.00 91.81 96 GLY A O 1
ATOM 670 N N . ALA A 1 97 ? 10.406 11.107 5.757 1.00 92.19 97 ALA A N 1
ATOM 671 C CA . ALA A 1 97 ? 11.208 12.272 5.384 1.00 92.19 97 ALA A CA 1
ATOM 672 C C . ALA A 1 97 ? 12.650 12.227 5.917 1.00 92.19 97 ALA A C 1
ATOM 674 O O . ALA A 1 97 ? 13.537 12.823 5.319 1.00 92.19 97 ALA A O 1
ATOM 675 N N . ALA A 1 98 ? 12.889 11.563 7.050 1.00 92.75 98 ALA A N 1
ATOM 676 C CA . ALA A 1 98 ? 14.218 11.493 7.656 1.00 92.75 98 ALA A CA 1
ATOM 677 C C . ALA A 1 98 ? 15.131 10.440 7.008 1.00 92.75 98 ALA A C 1
ATOM 679 O O . ALA A 1 98 ? 16.350 10.589 7.052 1.00 92.75 98 ALA A O 1
ATOM 680 N N . CYS A 1 99 ? 14.559 9.362 6.463 1.00 88.69 99 CYS A N 1
ATOM 681 C CA . CYS A 1 99 ? 15.319 8.228 5.925 1.00 88.69 99 CYS A CA 1
ATOM 682 C C . CYS A 1 99 ? 15.246 8.090 4.394 1.00 88.69 99 CYS A C 1
ATOM 684 O O . CYS A 1 99 ? 15.903 7.198 3.857 1.00 88.69 99 CYS A O 1
ATOM 686 N N . GLY A 1 100 ? 14.432 8.917 3.727 1.00 78.88 100 GLY A N 1
ATOM 687 C CA . GLY A 1 100 ? 14.172 8.882 2.283 1.00 78.88 100 GLY A CA 1
ATOM 688 C C . GLY A 1 100 ? 14.885 9.960 1.489 1.00 78.88 100 GLY A C 1
ATOM 689 O O . GLY A 1 100 ? 15.430 10.902 2.105 1.00 78.88 100 GLY A O 1
#

pLDDT: mean 91.79, std 4.88, range [67.0, 97.31]

Mean predicted aligned error: 5.97 Å

Foldseek 3Di:
DPVVCVVCVVVVVVVVVLVVCVVVPVCCPPPVNVVVVVVVVVVVVVLVVVQVVCVVVVHDPPVSVVLQVQLQVQLVVCVVVVHDNVVSNVRSV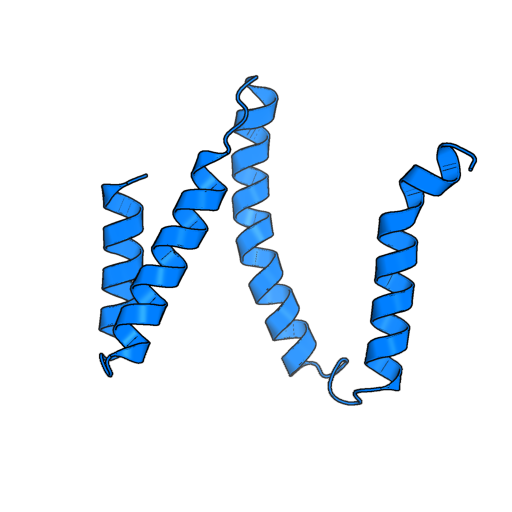VSSVVRD